Protein AF-A0A410G262-F1 (afdb_monomer_lite)

Foldseek 3Di:
DPDPQLVVLLVLVVLDDPCLLVVLCVQLVHDSVVLVCVNNVVDDRVSSVVSSVVVSVVVVVVVVVVVVVD

Radius of gyration: 13.11 Å; chains: 1; bounding box: 32×28×33 Å

pLDDT: mean 90.94, std 8.68, range [52.97, 97.75]

Secondary structure (DSSP, 8-state):
---HHHHHHHHHHHT--TTHHHHHHHHHTS-HHHHHHHHHTS---HHHHHHHHHHHHHHHHHHHHHHHT-

Sequence (70 aa):
MKSKTVKERKALEEMLIWGDIARIARLAEVNRKTVERWFNGDNNNHKVAAYAKAVIEKRNETIESKIAEL

Organism: NCBI:txid2494375

Structure (mmCIF, N/CA/C/O backbone):
data_AF-A0A410G262-F1
#
_entry.id   AF-A0A410G262-F1
#
loop_
_atom_site.group_PDB
_atom_site.id
_atom_site.type_symbol
_atom_site.label_atom_id
_atom_site.label_alt_id
_atom_site.label_comp_id
_atom_site.label_asym_id
_atom_site.label_entity_id
_atom_site.label_seq_id
_atom_site.pdbx_PDB_ins_code
_atom_site.Cartn_x
_atom_site.Cartn_y
_atom_site.Cartn_z
_atom_site.occupancy
_atom_site.B_iso_or_equiv
_atom_site.auth_seq_id
_atom_site.auth_comp_id
_atom_site.auth_asym_id
_atom_site.auth_atom_id
_atom_site.pdbx_PDB_model_num
ATOM 1 N N . MET A 1 1 ? 14.523 16.038 -12.448 1.00 52.97 1 MET A N 1
ATOM 2 C CA . MET A 1 1 ? 13.135 16.205 -11.954 1.00 52.97 1 MET A CA 1
ATOM 3 C C . MET A 1 1 ? 12.487 14.827 -11.846 1.00 52.97 1 MET A C 1
ATOM 5 O O . MET A 1 1 ? 12.456 14.134 -12.851 1.00 52.97 1 MET A O 1
ATOM 9 N N . LYS A 1 2 ? 12.011 14.391 -10.667 1.00 56.00 2 LYS A N 1
ATOM 10 C CA . LYS A 1 2 ? 11.187 13.165 -10.583 1.00 56.00 2 LYS A CA 1
ATOM 11 C C . LYS A 1 2 ? 9.850 13.418 -11.291 1.00 56.00 2 LYS A C 1
ATOM 13 O O . LYS A 1 2 ? 9.291 14.505 -11.122 1.00 56.00 2 LYS A O 1
ATOM 18 N N . SER A 1 3 ? 9.366 12.456 -12.081 1.00 74.44 3 SER A N 1
ATOM 19 C CA . SER A 1 3 ? 8.090 12.585 -12.796 1.00 74.44 3 SER A CA 1
ATOM 20 C C . SER A 1 3 ? 6.933 12.788 -11.808 1.00 74.44 3 SER A C 1
ATOM 22 O O . SER A 1 3 ? 6.996 12.330 -10.664 1.00 74.44 3 SER A O 1
ATOM 24 N N . LYS A 1 4 ? 5.877 13.492 -12.239 1.00 75.06 4 LYS A N 1
ATOM 25 C CA . LYS A 1 4 ? 4.680 13.769 -11.422 1.00 75.06 4 LYS A CA 1
ATOM 26 C C . LYS A 1 4 ? 4.122 12.486 -10.786 1.00 75.06 4 LYS A C 1
ATOM 28 O O . LYS A 1 4 ? 3.866 12.456 -9.589 1.00 75.06 4 LYS A O 1
ATOM 33 N N . THR A 1 5 ? 4.098 11.402 -11.556 1.00 82.81 5 THR A N 1
ATOM 34 C CA . THR A 1 5 ? 3.652 10.073 -11.124 1.00 82.81 5 THR A CA 1
ATOM 35 C C . THR A 1 5 ? 4.494 9.486 -9.990 1.00 82.81 5 THR A C 1
ATOM 37 O O . THR A 1 5 ? 3.948 8.877 -9.080 1.00 82.81 5 THR A O 1
ATOM 40 N N . VAL A 1 6 ? 5.818 9.671 -9.989 1.00 87.56 6 VAL A N 1
ATOM 41 C CA . VAL A 1 6 ? 6.671 9.158 -8.899 1.00 87.56 6 VAL A CA 1
ATOM 42 C C . VAL A 1 6 ? 6.439 9.936 -7.605 1.00 87.56 6 VAL A C 1
ATOM 44 O O . VAL A 1 6 ? 6.450 9.342 -6.531 1.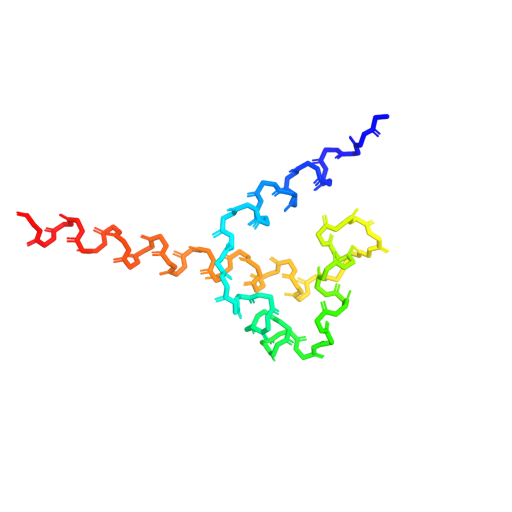00 87.56 6 VAL A O 1
ATOM 47 N N . LYS A 1 7 ? 6.182 11.248 -7.689 1.00 89.75 7 LYS A N 1
ATOM 48 C CA . LYS A 1 7 ? 5.826 12.052 -6.509 1.00 89.75 7 LYS A CA 1
ATOM 49 C C . LYS A 1 7 ? 4.508 11.587 -5.888 1.00 89.75 7 LYS A C 1
ATOM 51 O O . LYS A 1 7 ? 4.446 11.409 -4.680 1.00 89.75 7 LYS A O 1
ATOM 56 N N . GLU A 1 8 ? 3.496 11.334 -6.715 1.00 90.19 8 GLU A N 1
ATOM 57 C CA . GLU A 1 8 ? 2.196 10.813 -6.267 1.00 90.19 8 GLU A CA 1
ATOM 58 C C . GLU A 1 8 ? 2.341 9.448 -5.585 1.00 90.19 8 GLU A C 1
ATOM 60 O O . GLU A 1 8 ? 1.769 9.218 -4.524 1.00 90.19 8 GLU A O 1
ATOM 65 N N . ARG A 1 9 ? 3.161 8.550 -6.143 1.00 93.06 9 ARG A N 1
ATOM 66 C CA . ARG A 1 9 ? 3.425 7.247 -5.519 1.00 93.06 9 ARG A CA 1
ATOM 67 C C . ARG A 1 9 ? 4.144 7.375 -4.184 1.00 93.06 9 ARG A C 1
ATOM 69 O O . ARG A 1 9 ? 3.782 6.665 -3.257 1.00 93.06 9 ARG A O 1
ATOM 76 N N . LYS A 1 10 ? 5.113 8.283 -4.062 1.00 93.00 10 LYS A N 1
ATOM 77 C CA . LYS A 1 10 ? 5.797 8.528 -2.785 1.00 93.00 10 LYS A CA 1
ATOM 78 C C . LYS A 1 10 ? 4.849 9.064 -1.712 1.00 93.00 10 LYS A C 1
ATOM 80 O O . LYS A 1 10 ? 4.900 8.575 -0.594 1.00 93.00 10 LYS A O 1
ATOM 85 N N . ALA A 1 11 ? 3.923 9.951 -2.073 1.0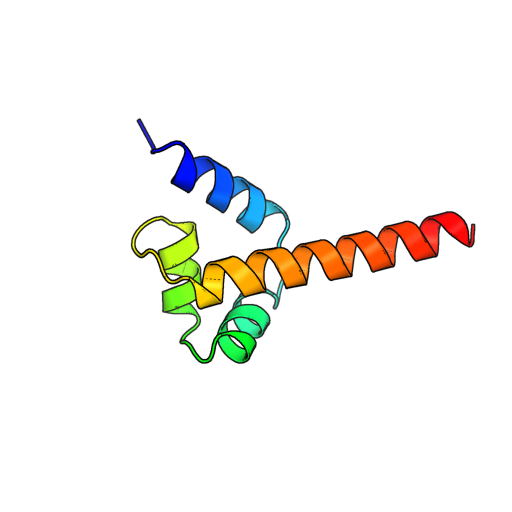0 91.56 11 ALA A N 1
ATOM 86 C CA . ALA A 1 11 ? 2.881 10.399 -1.150 1.00 91.56 11 ALA A CA 1
ATOM 87 C C . ALA A 1 11 ? 1.973 9.243 -0.682 1.00 91.56 11 ALA A C 1
ATOM 89 O O . ALA A 1 11 ? 1.611 9.180 0.487 1.00 91.56 11 ALA A O 1
ATOM 90 N N . LEU A 1 12 ? 1.640 8.295 -1.568 1.00 91.88 12 LEU A N 1
ATOM 91 C CA . LEU A 1 12 ? 0.905 7.084 -1.176 1.00 91.88 12 LEU A CA 1
ATOM 92 C C . LEU A 1 12 ? 1.738 6.170 -0.266 1.00 91.88 12 LEU A C 1
ATOM 94 O O . LEU A 1 12 ? 1.193 5.583 0.661 1.00 91.88 12 LEU A O 1
ATOM 98 N N . GLU A 1 13 ? 3.043 6.040 -0.522 1.00 93.62 13 GLU A N 1
ATOM 99 C CA . GLU A 1 13 ? 3.953 5.233 0.301 1.00 93.62 13 GLU A CA 1
ATOM 100 C C . GLU A 1 13 ? 4.035 5.755 1.741 1.00 93.62 13 GLU A C 1
ATOM 102 O O . GLU A 1 13 ? 4.026 4.961 2.675 1.00 93.62 13 GLU A O 1
ATOM 107 N N . GLU A 1 14 ? 4.039 7.076 1.927 1.00 93.44 14 GLU A N 1
ATOM 108 C CA . GLU A 1 14 ? 4.046 7.728 3.246 1.00 93.44 14 GLU A CA 1
ATOM 109 C C . GLU A 1 14 ? 2.774 7.451 4.068 1.00 93.44 14 GLU A C 1
ATOM 111 O O . GLU A 1 14 ? 2.812 7.503 5.295 1.00 93.44 14 GLU A O 1
ATOM 116 N N . MET A 1 15 ? 1.655 7.111 3.417 1.00 92.75 15 MET A N 1
ATOM 117 C CA . MET A 1 15 ? 0.399 6.733 4.084 1.00 92.75 15 MET A CA 1
ATOM 118 C C . MET A 1 15 ? 0.352 5.253 4.498 1.00 92.75 15 MET A C 1
ATOM 120 O O . MET A 1 15 ? -0.576 4.820 5.195 1.00 92.75 15 MET A O 1
ATOM 124 N N . LEU A 1 16 ? 1.318 4.447 4.049 1.00 93.06 16 LEU A N 1
ATOM 125 C CA . LEU A 1 16 ? 1.387 3.033 4.390 1.00 93.06 16 LEU A CA 1
ATOM 126 C C . LEU A 1 16 ? 1.948 2.831 5.798 1.00 93.06 16 LEU A C 1
ATOM 128 O O . LEU A 1 16 ? 2.861 3.523 6.238 1.00 93.06 16 LEU A O 1
ATOM 132 N N . ILE A 1 17 ? 1.443 1.807 6.483 1.00 93.44 17 ILE A N 1
ATOM 133 C CA . ILE A 1 17 ? 1.984 1.358 7.768 1.00 93.44 17 ILE A CA 1
ATOM 134 C C . ILE A 1 17 ? 2.749 0.047 7.606 1.00 93.44 17 ILE A C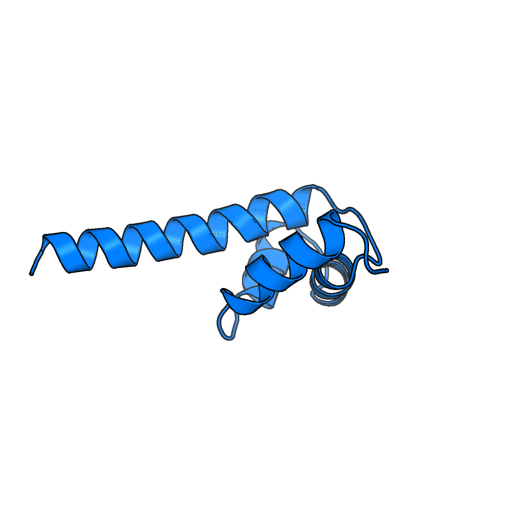 1
ATOM 136 O O . ILE A 1 17 ? 2.698 -0.633 6.571 1.00 93.44 17 ILE A O 1
ATOM 140 N N . TRP A 1 18 ? 3.432 -0.346 8.680 1.00 92.75 18 TRP A N 1
ATOM 141 C CA . TRP A 1 18 ? 4.119 -1.626 8.745 1.00 92.75 18 TRP A CA 1
ATOM 142 C C . TRP A 1 18 ? 3.183 -2.788 8.368 1.00 92.75 18 TRP A C 1
ATOM 144 O O . TRP A 1 18 ? 2.102 -2.958 8.929 1.00 92.75 18 TRP A O 1
ATOM 154 N N . GLY A 1 19 ? 3.608 -3.583 7.383 1.00 93.94 19 GLY A N 1
ATOM 155 C CA . GLY A 1 19 ? 2.851 -4.723 6.862 1.00 93.94 19 GLY A CA 1
ATOM 156 C C . GLY A 1 19 ? 1.999 -4.442 5.618 1.00 93.94 19 GLY A C 1
ATOM 157 O O . GLY A 1 19 ? 1.626 -5.396 4.931 1.00 93.94 19 GLY A O 1
ATOM 158 N N . ASP A 1 20 ? 1.749 -3.184 5.243 1.00 95.88 20 ASP A N 1
ATOM 159 C CA . ASP A 1 20 ? 0.922 -2.884 4.066 1.00 95.88 20 ASP A CA 1
ATOM 160 C C . ASP A 1 20 ? 1.580 -3.301 2.754 1.00 95.88 20 ASP A C 1
ATOM 162 O O . ASP A 1 20 ? 0.912 -3.884 1.906 1.00 95.88 20 ASP A O 1
ATOM 166 N N . ILE A 1 21 ? 2.893 -3.105 2.596 1.00 96.44 21 ILE A N 1
ATOM 167 C CA . ILE A 1 21 ? 3.623 -3.569 1.402 1.00 96.44 21 ILE A CA 1
ATOM 168 C C . ILE A 1 21 ? 3.442 -5.082 1.217 1.00 96.44 21 ILE A C 1
ATOM 170 O O . ILE A 1 21 ? 3.204 -5.556 0.106 1.00 96.44 21 ILE A O 1
ATOM 174 N N . ALA A 1 22 ? 3.498 -5.853 2.308 1.00 97.38 22 ALA A N 1
ATOM 175 C CA . ALA A 1 22 ? 3.268 -7.294 2.267 1.00 97.38 22 ALA A CA 1
ATOM 176 C C . ALA A 1 22 ? 1.813 -7.637 1.911 1.00 97.38 22 ALA A C 1
ATOM 178 O O . ALA A 1 22 ? 1.571 -8.573 1.149 1.00 97.38 22 ALA A O 1
ATOM 179 N N . ARG A 1 23 ? 0.847 -6.871 2.430 1.00 97.00 23 ARG A N 1
ATOM 180 C CA . ARG A 1 23 ? -0.577 -7.030 2.115 1.00 97.00 23 ARG A CA 1
ATOM 181 C C . ARG A 1 23 ? -0.867 -6.725 0.646 1.00 97.00 23 ARG A C 1
ATOM 183 O O . ARG A 1 23 ? -1.519 -7.538 -0.001 1.00 97.00 23 ARG A O 1
ATOM 190 N N . ILE A 1 24 ? -0.356 -5.613 0.121 1.00 97.44 24 ILE A N 1
ATOM 191 C CA . ILE A 1 24 ? -0.483 -5.216 -1.288 1.00 97.44 24 ILE A CA 1
ATOM 192 C C . ILE A 1 24 ? 0.145 -6.283 -2.181 1.00 97.44 24 ILE A C 1
ATOM 194 O O . ILE A 1 24 ? -0.490 -6.721 -3.132 1.00 97.44 24 ILE A O 1
ATOM 198 N N . ALA A 1 25 ? 1.348 -6.757 -1.844 1.00 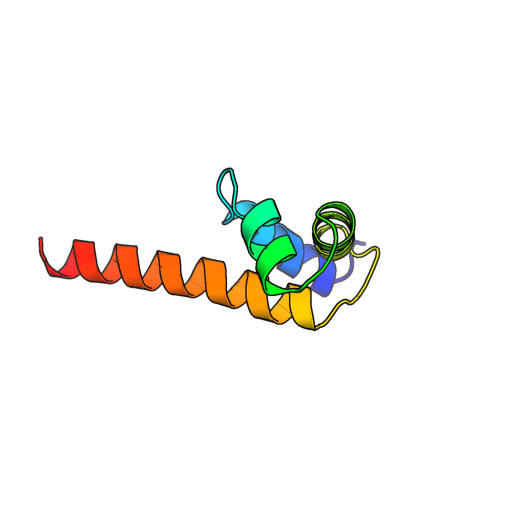97.75 25 ALA A N 1
ATOM 199 C CA . ALA A 1 25 ? 2.027 -7.819 -2.581 1.00 97.75 25 ALA A CA 1
ATOM 200 C C . ALA A 1 25 ? 1.175 -9.096 -2.658 1.00 97.75 25 ALA A C 1
ATOM 202 O O . ALA A 1 25 ? 0.997 -9.655 -3.738 1.00 97.75 25 ALA A O 1
ATOM 203 N N . ARG A 1 26 ? 0.580 -9.508 -1.530 1.00 97.75 26 ARG A N 1
ATOM 204 C CA . ARG A 1 26 ? -0.319 -10.668 -1.469 1.00 97.75 26 ARG A CA 1
ATOM 205 C C . ARG A 1 26 ? -1.577 -10.474 -2.317 1.00 97.75 26 ARG A C 1
ATOM 207 O O . ARG A 1 26 ? -1.941 -11.383 -3.047 1.00 97.75 26 ARG A O 1
ATOM 214 N N . LEU A 1 27 ? -2.234 -9.317 -2.217 1.00 96.88 27 LEU A N 1
ATOM 215 C CA . LEU A 1 27 ? -3.459 -9.019 -2.971 1.00 96.88 27 LEU A CA 1
ATOM 216 C C . LEU A 1 27 ? -3.200 -8.908 -4.479 1.00 96.88 27 LEU A C 1
ATOM 218 O O . LEU A 1 27 ? -4.009 -9.356 -5.278 1.00 96.88 27 LEU A O 1
ATOM 222 N N . ALA A 1 28 ? -2.057 -8.339 -4.858 1.00 96.94 28 ALA A N 1
ATOM 223 C CA . ALA A 1 28 ? -1.650 -8.168 -6.246 1.00 96.94 28 ALA A CA 1
ATOM 224 C C . ALA A 1 28 ? -1.023 -9.428 -6.868 1.00 96.94 28 ALA A C 1
ATOM 226 O O . ALA A 1 28 ? -0.726 -9.402 -8.062 1.00 96.94 28 ALA A O 1
ATOM 227 N N . GLU A 1 29 ? -0.812 -10.494 -6.085 1.00 97.56 29 GLU A N 1
ATOM 228 C CA . GLU A 1 29 ? -0.127 -11.732 -6.492 1.00 97.56 29 GLU A CA 1
ATOM 229 C C . GLU A 1 29 ? 1.290 -11.475 -7.033 1.00 97.56 29 GLU A C 1
ATOM 231 O O . GLU A 1 29 ? 1.712 -12.011 -8.058 1.00 97.56 29 GLU A O 1
ATOM 236 N N . VAL A 1 30 ? 2.043 -10.609 -6.352 1.00 97.19 30 VAL A N 1
ATOM 237 C CA . VAL A 1 30 ? 3.420 -10.256 -6.723 1.00 97.19 30 VAL A CA 1
ATOM 238 C C . VAL A 1 30 ? 4.356 -10.305 -5.523 1.00 97.19 30 VAL A C 1
ATOM 240 O O . VAL A 1 30 ? 3.946 -10.337 -4.366 1.00 97.19 30 VAL A O 1
ATOM 243 N N . ASN A 1 31 ? 5.656 -10.241 -5.795 1.00 97.06 31 ASN A N 1
ATOM 244 C CA . ASN A 1 31 ? 6.667 -10.105 -4.754 1.00 97.06 31 ASN A CA 1
ATOM 245 C C . ASN A 1 31 ? 6.665 -8.697 -4.138 1.00 97.06 31 ASN A C 1
ATOM 247 O O . ASN A 1 31 ? 6.420 -7.707 -4.828 1.00 97.06 31 ASN A O 1
ATOM 251 N N . ARG A 1 32 ? 7.064 -8.588 -2.863 1.00 96.56 32 ARG A N 1
ATOM 252 C CA . ARG A 1 32 ? 7.229 -7.292 -2.165 1.00 96.56 32 ARG A CA 1
ATOM 253 C C . ARG A 1 32 ? 8.139 -6.326 -2.928 1.00 96.56 32 ARG A C 1
ATOM 255 O O . ARG A 1 32 ? 7.785 -5.168 -3.105 1.00 96.56 32 ARG A O 1
ATOM 262 N N . LYS A 1 33 ? 9.230 -6.841 -3.509 1.00 97.06 33 LYS A N 1
ATOM 263 C CA . LYS A 1 33 ? 10.134 -6.062 -4.373 1.00 97.06 33 LYS A CA 1
ATOM 264 C C . LYS A 1 33 ? 9.428 -5.432 -5.576 1.00 97.06 33 LYS A C 1
ATOM 266 O O . LYS A 1 33 ? 9.831 -4.367 -6.025 1.00 97.06 33 LYS A O 1
ATOM 271 N N . THR A 1 34 ? 8.392 -6.069 -6.123 1.00 97.06 34 THR A N 1
ATOM 272 C CA . THR A 1 34 ? 7.605 -5.503 -7.230 1.00 97.06 34 THR A CA 1
ATOM 273 C C . THR A 1 34 ? 6.794 -4.298 -6.764 1.00 97.06 34 THR A C 1
ATOM 275 O O . THR A 1 34 ? 6.690 -3.323 -7.505 1.00 97.06 34 THR A O 1
ATOM 278 N N . VAL A 1 35 ? 6.270 -4.346 -5.536 1.00 96.88 35 VAL A N 1
ATOM 279 C CA . VAL A 1 35 ? 5.547 -3.237 -4.902 1.00 96.88 35 VAL A CA 1
ATOM 280 C C . VAL A 1 35 ? 6.496 -2.073 -4.600 1.00 96.88 35 VAL A C 1
ATOM 282 O O . VAL A 1 35 ? 6.224 -0.948 -4.999 1.00 96.88 35 VAL A O 1
ATOM 285 N N . GLU A 1 36 ? 7.653 -2.344 -3.997 1.00 95.69 36 GLU A N 1
ATOM 286 C CA . GLU A 1 36 ? 8.686 -1.330 -3.714 1.00 95.69 36 GLU A CA 1
ATOM 287 C C . GLU A 1 36 ? 9.182 -0.644 -4.998 1.00 95.69 36 GLU A C 1
ATOM 289 O O . GLU A 1 36 ? 9.223 0.581 -5.091 1.00 95.69 36 GLU A O 1
ATOM 294 N N . ARG A 1 37 ? 9.479 -1.431 -6.041 1.00 95.94 37 ARG A N 1
ATOM 295 C CA . ARG A 1 37 ? 9.841 -0.918 -7.372 1.00 95.94 37 ARG A CA 1
ATOM 296 C C . ARG A 1 37 ? 8.743 -0.052 -7.979 1.00 95.94 37 ARG A C 1
ATOM 298 O O . ARG A 1 37 ? 9.042 0.935 -8.642 1.00 95.94 37 ARG A O 1
ATOM 305 N N . TRP A 1 38 ? 7.473 -0.386 -7.752 1.00 96.06 38 TRP A N 1
ATOM 306 C CA . TRP A 1 38 ? 6.367 0.449 -8.213 1.00 96.06 38 TRP A CA 1
ATOM 307 C C . TRP A 1 38 ? 6.380 1.817 -7.521 1.00 96.06 38 TRP A C 1
ATOM 309 O O . TRP A 1 38 ? 6.317 2.837 -8.212 1.00 96.06 38 TRP A O 1
ATOM 319 N N . PHE A 1 39 ? 6.545 1.857 -6.194 1.00 94.88 39 PHE A N 1
ATOM 320 C CA . PHE A 1 39 ? 6.646 3.103 -5.421 1.00 94.88 39 PHE A CA 1
ATOM 321 C 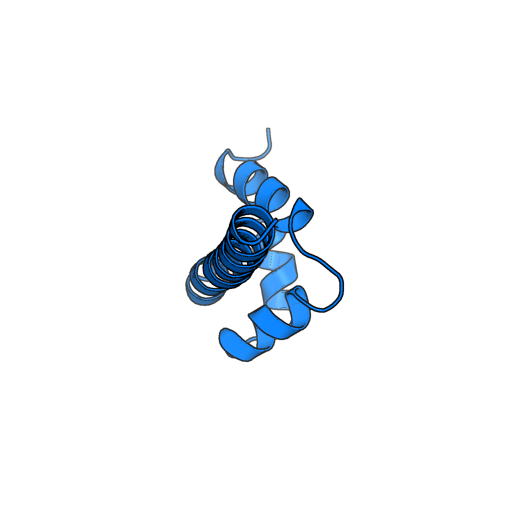C . PHE A 1 39 ? 7.867 3.953 -5.795 1.00 94.88 39 PHE A C 1
ATOM 323 O O . PHE A 1 39 ? 7.790 5.182 -5.827 1.00 94.88 39 PHE A O 1
ATOM 330 N N . ASN A 1 40 ? 8.976 3.311 -6.160 1.00 92.31 40 ASN A N 1
ATOM 331 C CA . ASN A 1 40 ? 10.178 3.989 -6.646 1.00 92.31 40 ASN A CA 1
ATOM 332 C C . ASN A 1 40 ? 10.066 4.493 -8.095 1.00 92.31 40 ASN A C 1
ATOM 334 O O . ASN A 1 40 ? 10.845 5.356 -8.495 1.00 92.31 40 ASN A O 1
ATOM 338 N N . GLY A 1 41 ? 9.071 4.022 -8.855 1.00 92.44 41 GLY A N 1
ATOM 339 C CA . GLY A 1 41 ? 8.890 4.369 -10.267 1.00 92.44 41 GLY A CA 1
ATOM 340 C C . GLY A 1 41 ? 9.619 3.451 -11.248 1.00 92.44 41 GLY A C 1
ATOM 341 O O . GLY A 1 41 ? 9.611 3.727 -12.443 1.00 92.44 41 GLY A O 1
ATOM 342 N N . ASP A 1 42 ? 10.203 2.354 -10.767 1.00 92.44 42 ASP A N 1
ATOM 343 C CA . ASP A 1 42 ? 10.970 1.394 -11.569 1.00 92.44 42 ASP A CA 1
ATOM 344 C C . ASP A 1 42 ? 10.065 0.459 -12.392 1.00 92.44 42 ASP A C 1
ATOM 346 O O . ASP A 1 42 ? 10.527 -0.240 -13.291 1.00 92.44 42 ASP A O 1
ATOM 350 N N . ASN A 1 43 ? 8.767 0.394 -12.071 1.00 93.00 43 ASN A N 1
ATOM 351 C CA . ASN A 1 43 ? 7.773 -0.336 -12.857 1.00 93.00 43 ASN A CA 1
ATOM 352 C C . ASN A 1 43 ? 6.388 0.335 -12.808 1.00 93.00 43 ASN A C 1
ATOM 354 O O . ASN A 1 43 ? 6.125 1.203 -11.977 1.00 93.00 43 ASN A O 1
ATOM 358 N N . ASN A 1 44 ? 5.482 -0.107 -13.685 1.00 92.62 44 ASN A N 1
ATOM 359 C CA . ASN A 1 44 ? 4.105 0.390 -13.787 1.00 92.62 44 ASN A CA 1
ATOM 360 C C . ASN A 1 44 ? 3.063 -0.726 -13.598 1.00 92.62 44 ASN A C 1
ATOM 362 O O . ASN A 1 44 ? 2.081 -0.800 -14.332 1.00 92.62 44 ASN A O 1
ATOM 366 N N . ASN A 1 45 ? 3.268 -1.619 -12.627 1.00 93.44 45 ASN A N 1
ATOM 367 C CA . ASN A 1 45 ? 2.310 -2.687 -12.342 1.00 93.44 45 ASN A CA 1
ATOM 368 C C . ASN A 1 45 ? 0.930 -2.126 -11.919 1.00 93.44 45 ASN A C 1
ATOM 370 O O . ASN A 1 45 ? 0.784 -1.528 -10.853 1.00 93.44 45 ASN A O 1
ATOM 374 N N . HIS A 1 46 ? -0.090 -2.338 -12.757 1.00 93.56 46 HIS A N 1
ATOM 375 C CA . HIS A 1 46 ? -1.447 -1.823 -12.545 1.00 93.56 46 HIS A CA 1
ATOM 376 C C . HIS A 1 46 ? -2.169 -2.494 -11.366 1.00 93.56 46 HIS A C 1
ATOM 378 O O . HIS A 1 46 ? -2.932 -1.823 -10.673 1.00 93.56 46 HIS A O 1
ATOM 384 N N . LYS A 1 47 ? -1.895 -3.779 -11.083 1.00 95.50 47 LYS A N 1
ATOM 385 C CA . LYS A 1 47 ? -2.452 -4.465 -9.906 1.00 95.50 47 LYS A CA 1
ATOM 386 C C . LYS A 1 47 ? -1.956 -3.796 -8.626 1.00 95.50 47 LYS A C 1
ATOM 388 O O . LYS A 1 47 ? -2.754 -3.470 -7.754 1.00 95.50 47 LYS A O 1
ATOM 393 N N . VAL A 1 48 ? -0.650 -3.521 -8.540 1.00 96.38 48 VAL A N 1
ATOM 394 C CA . VAL A 1 48 ? -0.063 -2.810 -7.388 1.00 96.38 48 VAL A CA 1
ATOM 395 C C . VAL A 1 48 ? -0.713 -1.439 -7.206 1.00 96.38 48 VAL A C 1
ATOM 397 O O . VAL A 1 48 ? -1.075 -1.094 -6.086 1.00 96.38 48 VAL A O 1
ATOM 400 N N . ALA A 1 49 ? -0.926 -0.697 -8.297 1.00 94.38 49 ALA A N 1
ATOM 401 C CA . ALA A 1 49 ? -1.584 0.607 -8.248 1.00 94.38 49 ALA A CA 1
ATOM 402 C C . ALA A 1 49 ? -3.003 0.539 -7.657 1.00 94.38 49 ALA A C 1
ATOM 404 O O . ALA A 1 49 ? -3.350 1.361 -6.810 1.00 94.38 49 ALA A O 1
ATOM 405 N N . ALA A 1 50 ? -3.808 -0.439 -8.083 1.00 94.62 50 ALA A N 1
ATOM 406 C CA . ALA A 1 50 ? -5.172 -0.622 -7.592 1.00 94.62 50 ALA A CA 1
ATOM 407 C C . ALA A 1 50 ? -5.195 -0.994 -6.102 1.00 94.62 50 ALA A C 1
ATOM 409 O O . ALA A 1 50 ? -5.893 -0.363 -5.311 1.00 94.62 50 ALA A O 1
ATOM 410 N N . TYR A 1 51 ? -4.383 -1.972 -5.693 1.00 96.50 51 TYR A N 1
ATOM 411 C CA . TYR A 1 51 ? -4.378 -2.436 -4.305 1.00 96.50 51 TYR A CA 1
ATOM 412 C C . TYR A 1 51 ? -3.719 -1.456 -3.333 1.00 96.50 51 TYR A C 1
ATOM 414 O O . TYR A 1 51 ? -4.135 -1.400 -2.179 1.00 96.50 51 TYR A O 1
ATOM 422 N N . ALA A 1 52 ? -2.738 -0.661 -3.770 1.00 94.62 52 ALA A N 1
ATOM 423 C CA . ALA A 1 52 ? -2.172 0.404 -2.944 1.00 94.62 52 ALA A CA 1
ATOM 424 C C . ALA A 1 52 ? -3.243 1.434 -2.553 1.00 94.62 52 ALA A C 1
ATOM 426 O O . ALA A 1 52 ? -3.360 1.768 -1.377 1.00 94.62 52 ALA A O 1
ATOM 427 N N . LYS A 1 53 ? -4.072 1.867 -3.515 1.00 93.62 53 LYS A N 1
ATOM 428 C CA . LYS A 1 53 ? -5.195 2.779 -3.253 1.00 93.62 53 LYS A CA 1
ATOM 429 C C . LYS A 1 53 ? -6.239 2.147 -2.336 1.00 93.62 53 LYS A C 1
ATOM 431 O O . LYS A 1 53 ? -6.539 2.718 -1.298 1.00 93.62 53 LYS A O 1
ATOM 436 N N . ALA A 1 54 ? -6.685 0.929 -2.647 1.00 94.06 54 ALA A N 1
ATOM 437 C CA . ALA A 1 54 ? -7.713 0.244 -1.865 1.00 94.06 54 ALA A CA 1
ATOM 438 C C . ALA A 1 54 ? -7.308 0.007 -0.396 1.00 94.06 54 ALA A C 1
ATOM 440 O O . ALA A 1 54 ? -8.142 0.076 0.505 1.00 94.06 54 ALA A O 1
ATOM 441 N N . VAL A 1 55 ? -6.026 -0.280 -0.127 1.00 94.56 55 VAL A N 1
ATOM 442 C CA . VAL A 1 55 ? -5.525 -0.449 1.250 1.00 94.56 55 VAL A CA 1
ATOM 443 C C . VAL A 1 55 ? -5.583 0.863 2.034 1.00 94.56 55 VAL A C 1
ATOM 445 O O . VAL A 1 55 ? -5.927 0.839 3.216 1.00 94.56 55 VAL A O 1
ATOM 448 N N . ILE A 1 56 ? -5.266 1.987 1.389 1.00 93.06 56 ILE A N 1
ATOM 449 C CA . ILE A 1 56 ? -5.305 3.318 2.004 1.00 93.06 56 ILE A CA 1
ATOM 450 C C . ILE A 1 56 ? -6.755 3.775 2.204 1.00 93.06 56 ILE A C 1
ATOM 452 O O . ILE A 1 56 ? -7.113 4.177 3.307 1.00 93.06 56 ILE A O 1
ATOM 456 N N . GLU A 1 57 ? -7.604 3.640 1.183 1.00 93.44 57 GLU A N 1
ATOM 457 C CA . GLU A 1 57 ? -9.030 3.993 1.233 1.00 93.44 57 GLU A CA 1
ATOM 458 C C . GLU A 1 57 ? -9.743 3.258 2.369 1.00 93.44 57 GLU A C 1
ATOM 460 O O . GLU A 1 57 ? -10.299 3.895 3.260 1.00 93.44 57 GLU A O 1
ATOM 465 N N . LYS A 1 58 ? -9.603 1.928 2.441 1.00 91.94 58 LYS A N 1
ATOM 466 C CA . LYS A 1 58 ? -10.215 1.124 3.509 1.00 91.94 58 LYS A CA 1
ATOM 467 C C . LYS A 1 58 ? -9.778 1.556 4.912 1.00 91.94 58 LYS A C 1
ATOM 469 O O . LYS A 1 58 ? -10.540 1.446 5.875 1.00 91.94 58 LYS A O 1
ATOM 474 N N . ARG A 1 59 ? -8.529 2.006 5.064 1.00 88.94 59 ARG A N 1
ATOM 475 C CA . ARG A 1 59 ? -8.039 2.529 6.344 1.00 88.94 59 ARG A CA 1
ATOM 476 C C . ARG A 1 59 ? -8.706 3.855 6.680 1.00 88.94 59 ARG A C 1
ATOM 478 O O . ARG A 1 59 ? -9.151 4.003 7.814 1.00 88.94 59 ARG A O 1
ATOM 485 N N . ASN A 1 60 ? -8.772 4.780 5.729 1.00 88.81 60 ASN A N 1
ATOM 486 C CA . ASN A 1 60 ? -9.401 6.081 5.936 1.00 88.81 60 ASN A CA 1
ATOM 487 C C . ASN A 1 60 ? -10.883 5.921 6.285 1.00 88.81 60 ASN A C 1
ATOM 489 O O . ASN A 1 60 ? -11.309 6.472 7.292 1.00 88.81 60 ASN A O 1
ATOM 493 N N . GLU A 1 61 ? -11.610 5.050 5.583 1.00 91.19 61 GLU A N 1
ATOM 494 C CA . GLU A 1 61 ? -12.999 4.698 5.916 1.00 91.19 61 GLU A CA 1
ATOM 495 C C . GLU A 1 61 ? -13.132 4.182 7.357 1.00 91.19 61 GLU A C 1
ATOM 497 O O . GLU A 1 61 ? -14.049 4.555 8.087 1.00 91.19 61 GLU A O 1
ATOM 502 N N . THR A 1 62 ? -12.188 3.346 7.807 1.00 88.62 62 THR A N 1
ATOM 503 C CA . THR A 1 62 ? -12.184 2.819 9.183 1.00 88.62 62 THR A CA 1
ATOM 504 C C . THR A 1 62 ? -11.928 3.922 10.217 1.00 88.62 62 THR A C 1
ATOM 506 O O . THR A 1 62 ? -12.483 3.876 11.313 1.00 88.62 62 THR A O 1
ATOM 509 N N . ILE A 1 63 ? -11.070 4.896 9.902 1.00 87.12 63 ILE A N 1
ATOM 510 C CA . ILE A 1 63 ? -10.777 6.040 10.777 1.00 87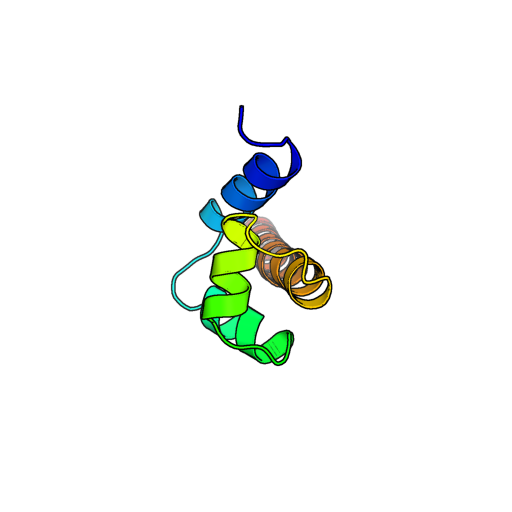.12 63 ILE A CA 1
ATOM 511 C C . ILE A 1 63 ? -11.986 6.975 10.843 1.00 87.12 63 ILE A C 1
ATOM 513 O O . ILE A 1 63 ? -12.410 7.327 11.939 1.00 87.12 63 ILE A O 1
ATOM 517 N N . GLU A 1 64 ? -12.563 7.332 9.697 1.00 89.12 64 GLU A N 1
ATOM 518 C CA . GLU A 1 64 ? -13.745 8.194 9.601 1.00 89.12 64 GLU A CA 1
ATOM 519 C C . GLU A 1 64 ? -14.939 7.594 10.344 1.00 89.12 64 GLU A C 1
ATOM 521 O O . GLU A 1 64 ? -15.582 8.289 11.127 1.00 89.12 64 GLU A O 1
ATOM 526 N N . SER A 1 65 ? -15.172 6.287 10.187 1.00 88.38 65 SER A N 1
ATOM 527 C CA . SER A 1 65 ? -16.238 5.578 10.906 1.00 88.38 65 SER A CA 1
ATOM 528 C C . SER A 1 65 ? -16.061 5.678 12.424 1.00 88.38 65 SER A C 1
ATOM 530 O O . SER A 1 65 ? -17.010 5.967 13.140 1.00 88.38 65 SER A O 1
ATOM 532 N N . LYS A 1 66 ? -14.827 5.520 12.922 1.00 85.75 66 LYS A N 1
ATOM 533 C CA . LYS A 1 66 ? -14.526 5.646 14.356 1.00 85.75 66 LYS A CA 1
ATOM 534 C C . LYS A 1 66 ? -14.656 7.071 14.882 1.00 85.75 66 LYS A C 1
ATOM 536 O O . LYS A 1 66 ? -14.981 7.241 16.047 1.00 85.75 66 LYS A O 1
ATOM 541 N N . ILE A 1 67 ? -14.364 8.078 14.060 1.00 85.56 67 ILE A N 1
ATOM 542 C CA . ILE A 1 67 ? -14.554 9.484 14.436 1.00 85.56 67 ILE A CA 1
ATOM 543 C C . ILE A 1 67 ? -16.046 9.809 14.535 1.00 85.56 67 ILE A C 1
ATOM 545 O O . ILE A 1 67 ? -16.434 10.531 15.440 1.00 85.56 67 ILE A O 1
ATOM 549 N N . ALA A 1 68 ? -16.878 9.271 13.640 1.00 82.06 68 ALA A N 1
ATOM 550 C CA . ALA A 1 68 ? -18.322 9.506 13.650 1.00 82.06 68 ALA A CA 1
ATOM 551 C C . ALA A 1 68 ? -19.055 8.848 14.837 1.00 82.06 68 ALA A C 1
ATOM 553 O O . ALA A 1 68 ? -20.168 9.252 15.164 1.00 82.06 68 ALA A O 1
ATOM 554 N N . GLU A 1 69 ? -18.453 7.831 15.459 1.00 75.94 69 GLU A N 1
ATOM 555 C CA . GLU A 1 69 ? -18.967 7.159 16.663 1.00 75.94 69 GLU A CA 1
ATOM 556 C C . GLU A 1 69 ? -18.597 7.876 17.981 1.00 75.94 69 GLU A C 1
ATOM 558 O O . GLU A 1 69 ? -19.110 7.490 19.034 1.00 75.94 69 GLU A O 1
ATOM 563 N N . LEU A 1 70 ? -17.711 8.883 17.937 1.00 64.81 70 LEU A N 1
ATOM 564 C CA . LEU A 1 70 ? -17.280 9.703 19.082 1.00 64.81 70 LEU A CA 1
ATOM 565 C C . LEU A 1 70 ? -18.126 10.974 19.224 1.00 64.81 70 LEU A C 1
ATOM 567 O O . LEU A 1 70 ? -18.398 11.340 20.390 1.00 64.81 70 LEU A O 1
#